Protein AF-A0A6V7KY65-F1 (afdb_monomer_lite)

Radius of gyration: 13.23 Å; chains: 1; bounding box: 35×20×39 Å

InterPro domains:
  IPR001223 Glycoside hydrolase family 18, catalytic domain [PF00704] (4-72)
  IPR001223 Glycoside hydrolase family 18, catalytic domain [PS51910] (3-72)
  IPR017853 Glycoside hydrolase superfamily [SSF51445] (4-72)
  IPR050314 Glycosyl hydrolase family 18 [PTHR11177] (2-72)

Structure (mmCIF, N/CA/C/O backbone):
data_AF-A0A6V7KY65-F1
#
_entry.id   AF-A0A6V7KY65-F1
#
loop_
_atom_site.group_PDB
_atom_site.id
_atom_site.type_symbol
_atom_site.label_atom_id
_atom_site.label_alt_id
_atom_site.label_comp_id
_atom_site.label_asym_id
_atom_site.label_entity_id
_atom_site.label_seq_id
_atom_site.pdbx_PDB_ins_code
_atom_site.Cartn_x
_atom_site.Cartn_y
_atom_site.Cartn_z
_atom_site.occupancy
_atom_site.B_iso_or_equiv
_atom_site.auth_seq_id
_atom_site.auth_comp_id
_atom_site.auth_asym_id
_atom_site.auth_atom_id
_atom_site.pdbx_PDB_model_num
ATOM 1 N N . ARG A 1 1 ? -2.372 -5.264 24.587 1.00 79.00 1 ARG A N 1
ATOM 2 C CA . ARG A 1 1 ? -2.140 -4.873 23.177 1.00 79.00 1 ARG A CA 1
ATOM 3 C C . ARG A 1 1 ? -3.317 -5.419 22.398 1.00 79.00 1 ARG A C 1
ATOM 5 O O . ARG A 1 1 ? -3.614 -6.589 22.603 1.00 79.00 1 ARG A O 1
ATOM 12 N N . GLU A 1 2 ? -3.978 -4.593 21.597 1.00 90.00 2 GLU A N 1
ATOM 13 C CA . GLU A 1 2 ? -5.041 -5.073 20.709 1.00 90.00 2 GLU A CA 1
ATOM 14 C C . GLU A 1 2 ? -4.461 -6.048 19.668 1.00 90.00 2 GLU A C 1
ATOM 16 O O . GLU A 1 2 ? -3.312 -5.856 19.244 1.00 90.00 2 GLU A O 1
ATOM 21 N N . PRO A 1 3 ? -5.196 -7.107 19.284 1.00 95.31 3 PRO A N 1
ATOM 22 C CA . PRO A 1 3 ? -4.762 -8.026 18.240 1.00 95.31 3 PRO A CA 1
ATOM 23 C C . PRO A 1 3 ? -4.656 -7.307 16.888 1.00 95.31 3 PRO A C 1
ATOM 25 O O . PRO A 1 3 ? -5.422 -6.394 16.584 1.00 95.31 3 PRO A O 1
ATOM 28 N N . GLN A 1 4 ? -3.690 -7.720 16.064 1.00 97.31 4 GLN A N 1
ATOM 29 C CA . GLN A 1 4 ? -3.441 -7.131 14.748 1.00 97.31 4 GLN A CA 1
ATOM 30 C C . GLN A 1 4 ? -3.556 -8.192 13.651 1.00 97.31 4 GLN A C 1
ATOM 32 O O . GLN A 1 4 ? -2.984 -9.274 13.775 1.00 97.31 4 GLN A O 1
ATOM 37 N N . THR A 1 5 ? -4.238 -7.841 12.559 1.00 97.94 5 THR A N 1
ATOM 38 C CA . THR A 1 5 ? -4.343 -8.648 11.337 1.00 97.94 5 THR A CA 1
ATOM 39 C C . THR A 1 5 ? -3.646 -7.894 10.212 1.00 97.94 5 THR A C 1
ATOM 41 O O . THR A 1 5 ? -4.071 -6.797 9.846 1.00 97.94 5 THR A O 1
ATOM 44 N N . ILE A 1 6 ? -2.562 -8.470 9.689 1.00 98.25 6 ILE A N 1
ATOM 45 C CA . ILE A 1 6 ? -1.696 -7.846 8.684 1.00 98.25 6 ILE A CA 1
ATOM 46 C C . ILE A 1 6 ? -1.927 -8.530 7.340 1.00 98.25 6 ILE A C 1
ATOM 48 O O . ILE A 1 6 ? -1.700 -9.732 7.203 1.00 98.25 6 ILE A O 1
ATOM 52 N N . CYS A 1 7 ? -2.352 -7.758 6.347 1.00 98.56 7 CYS A N 1
ATOM 53 C CA . CYS A 1 7 ? -2.670 -8.245 5.013 1.00 98.56 7 CYS A CA 1
ATOM 54 C C . CYS A 1 7 ? -1.685 -7.691 3.992 1.00 98.56 7 CYS A C 1
ATOM 56 O O . CYS A 1 7 ? -1.344 -6.515 4.029 1.00 98.56 7 CYS A O 1
ATOM 58 N N . TYR A 1 8 ? -1.237 -8.529 3.061 1.00 98.56 8 TYR A N 1
ATOM 59 C CA . TYR A 1 8 ? -0.325 -8.117 1.999 1.00 98.56 8 TYR A CA 1
ATOM 60 C C . TYR A 1 8 ? -1.080 -7.936 0.686 1.00 98.56 8 TYR A C 1
ATOM 62 O O . TYR A 1 8 ? -1.700 -8.878 0.189 1.00 98.56 8 TYR A O 1
ATOM 70 N N . LEU A 1 9 ? -0.971 -6.749 0.090 1.00 98.44 9 LEU A N 1
ATOM 71 C CA . LEU A 1 9 ? -1.381 -6.509 -1.288 1.00 98.44 9 LEU A CA 1
ATOM 72 C C . LEU A 1 9 ? -0.167 -6.670 -2.200 1.00 98.44 9 LEU A C 1
ATOM 74 O O . LEU A 1 9 ? 0.803 -5.929 -2.089 1.00 98.44 9 LEU A O 1
ATOM 78 N N . THR A 1 10 ? -0.235 -7.617 -3.133 1.00 98.19 10 THR A N 1
ATOM 79 C CA . THR A 1 10 ? 0.839 -7.825 -4.114 1.00 98.19 10 THR A CA 1
ATOM 80 C C . THR A 1 10 ? 0.679 -6.885 -5.308 1.00 98.19 10 THR A C 1
ATOM 82 O O . THR A 1 10 ? -0.377 -6.856 -5.945 1.00 98.19 10 THR A O 1
ATOM 85 N N . ASN A 1 11 ? 1.726 -6.143 -5.663 1.00 97.19 11 ASN A N 1
ATOM 86 C CA . ASN A 1 11 ? 1.687 -5.093 -6.677 1.00 97.19 11 ASN A CA 1
ATOM 87 C C . ASN A 1 11 ? 1.501 -5.626 -8.098 1.00 97.19 11 ASN A C 1
ATOM 89 O O . ASN A 1 11 ? 1.119 -4.881 -8.992 1.00 97.19 11 ASN A O 1
ATOM 93 N N . TRP A 1 12 ? 1.706 -6.924 -8.325 1.00 97.38 12 TRP A N 1
ATOM 94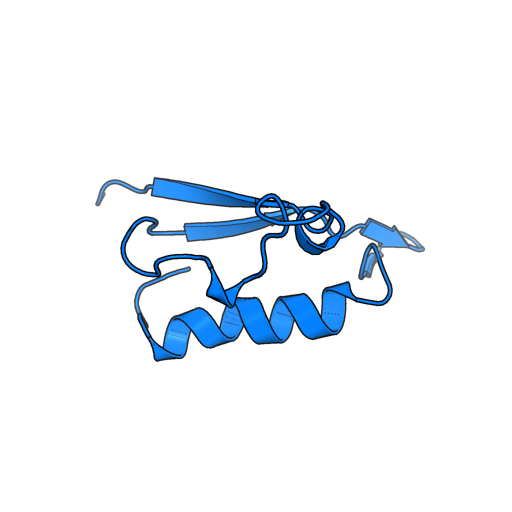 C CA . TRP A 1 12 ? 1.439 -7.575 -9.608 1.00 97.38 12 TRP A CA 1
ATOM 95 C C . TRP A 1 12 ? 0.019 -8.144 -9.727 1.00 97.38 12 TRP A C 1
ATOM 97 O O . TRP A 1 12 ? -0.354 -8.606 -10.806 1.00 97.38 12 TRP A O 1
ATOM 107 N N . SER A 1 13 ? -0.788 -8.125 -8.660 1.00 97.94 13 SER A N 1
ATOM 108 C CA . SER A 1 13 ? -2.138 -8.710 -8.678 1.00 97.94 13 SER A CA 1
ATOM 109 C C . SER A 1 13 ? -3.084 -8.030 -9.678 1.00 97.94 13 SER A C 1
ATOM 111 O O . SER A 1 13 ? -3.904 -8.708 -10.300 1.00 97.94 13 SER A O 1
ATOM 113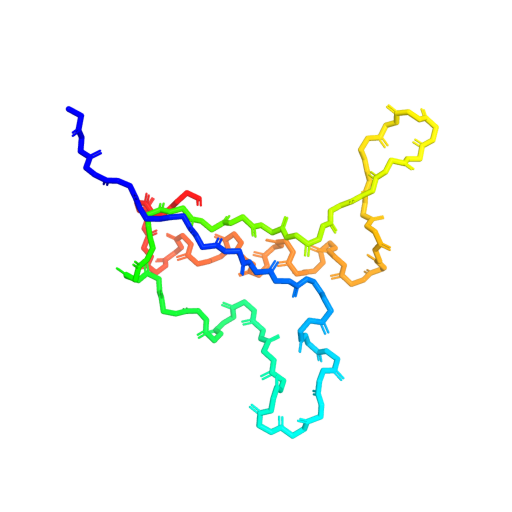 N N . HIS A 1 14 ? -2.870 -6.743 -9.970 1.00 96.12 14 HIS A N 1
ATOM 114 C CA . HIS A 1 14 ? -3.600 -6.001 -11.003 1.00 96.12 14 HIS A CA 1
ATOM 115 C C . HIS A 1 14 ? -3.382 -6.528 -12.434 1.00 96.12 14 HIS A C 1
ATOM 117 O O . HIS A 1 14 ? -4.117 -6.146 -13.348 1.00 96.12 14 HIS A O 1
ATOM 123 N N . LYS A 1 15 ? -2.345 -7.350 -12.657 1.00 96.81 15 LYS A N 1
ATOM 124 C CA . LYS A 1 15 ? -1.985 -7.917 -13.970 1.00 96.81 15 LYS A CA 1
ATOM 125 C C . LYS A 1 15 ? -2.672 -9.253 -14.249 1.00 96.81 15 LYS A C 1
ATOM 127 O O . LYS A 1 15 ? -2.598 -9.749 -15.370 1.00 96.81 15 LYS A O 1
ATOM 132 N N . ARG A 1 16 ? -3.290 -9.871 -13.240 1.00 98.31 16 ARG A N 1
ATOM 133 C CA . ARG A 1 16 ? -3.967 -11.164 -13.399 1.00 98.31 16 ARG A CA 1
ATOM 134 C C . ARG A 1 16 ? -5.168 -11.016 -14.351 1.00 98.31 16 ARG A C 1
ATOM 136 O O . ARG A 1 16 ? -5.838 -9.985 -14.313 1.00 98.31 16 ARG A O 1
ATOM 143 N N . PRO A 1 17 ? -5.452 -12.013 -15.206 1.00 97.88 17 PRO A N 1
ATOM 144 C CA . PRO A 1 17 ? -6.554 -11.935 -16.158 1.00 97.88 17 PRO A CA 1
ATOM 145 C C . PRO A 1 17 ? -7.915 -12.199 -15.498 1.00 97.88 17 PRO A C 1
ATOM 147 O O . PRO A 1 17 ? -8.022 -12.945 -14.521 1.00 97.88 17 PRO A O 1
ATOM 150 N N . GLY A 1 18 ? -8.969 -11.632 -16.091 1.00 97.44 18 GLY A N 1
ATOM 151 C CA . GLY A 1 18 ? -10.360 -11.898 -15.716 1.00 97.44 18 GLY A CA 1
ATOM 152 C C . GLY A 1 18 ? -10.646 -11.634 -14.237 1.00 97.44 18 GLY A C 1
ATOM 153 O O . GLY A 1 18 ? -10.179 -10.648 -13.674 1.00 97.44 18 GLY A O 1
ATOM 154 N N . ALA A 1 19 ? -11.383 -12.549 -13.604 1.00 97.69 19 ALA A N 1
ATOM 155 C CA . ALA A 1 19 ? -11.757 -12.465 -12.190 1.00 97.69 19 ALA A CA 1
ATOM 156 C C . ALA A 1 19 ? -10.568 -12.575 -11.213 1.00 97.69 19 ALA A C 1
ATOM 158 O O . ALA A 1 19 ? -10.737 -12.367 -10.018 1.00 97.69 19 ALA A O 1
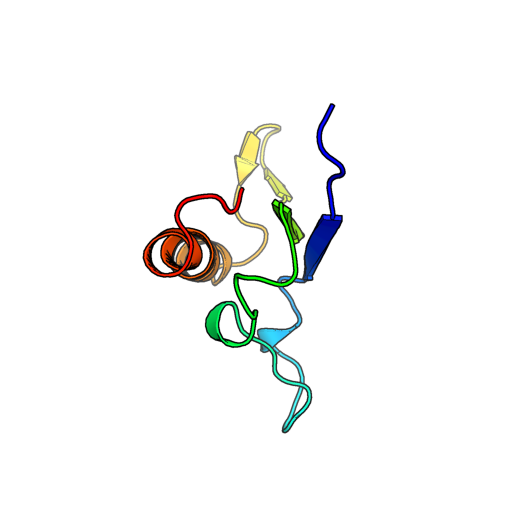ATOM 159 N N . GLY A 1 20 ? -9.369 -12.918 -11.698 1.00 97.62 20 GLY A N 1
ATOM 160 C CA . GLY A 1 20 ? -8.163 -12.932 -10.873 1.00 97.62 20 GLY A CA 1
ATOM 161 C C . GLY A 1 20 ? -7.544 -11.549 -10.668 1.00 97.62 20 GLY A C 1
ATOM 162 O O . GLY A 1 20 ? -6.673 -11.417 -9.805 1.00 97.62 20 GLY A O 1
ATOM 163 N N . LYS A 1 21 ? -7.938 -10.547 -11.470 1.00 98.25 21 LYS A N 1
ATOM 164 C CA . LYS A 1 21 ? -7.466 -9.165 -11.346 1.00 98.25 21 LYS A CA 1
ATOM 165 C C . LYS A 1 21 ? -7.871 -8.608 -9.985 1.00 98.25 21 LYS A C 1
ATOM 167 O O . LYS A 1 21 ? -9.033 -8.702 -9.619 1.00 98.25 21 LYS A O 1
ATOM 172 N N . PHE A 1 22 ? -6.914 -8.017 -9.279 1.00 98.38 22 PHE A N 1
ATOM 173 C CA . PHE A 1 22 ? -7.148 -7.440 -7.960 1.00 98.38 22 PHE A CA 1
ATOM 174 C C . PHE A 1 22 ? -6.480 -6.066 -7.860 1.00 98.38 22 PHE A C 1
ATOM 176 O O . PHE A 1 22 ? -5.330 -5.895 -8.272 1.00 98.38 22 PHE A O 1
ATOM 183 N N . MET A 1 23 ? -7.221 -5.095 -7.349 1.00 97.69 23 MET A N 1
ATOM 184 C CA . MET A 1 23 ? -6.869 -3.686 -7.206 1.00 97.69 23 MET A CA 1
ATOM 185 C C . MET A 1 23 ? -7.037 -3.263 -5.737 1.00 97.69 23 MET A C 1
ATOM 187 O O . MET A 1 23 ? -7.710 -3.960 -4.978 1.00 97.69 23 MET A O 1
ATOM 191 N N . PRO A 1 24 ? -6.471 -2.123 -5.300 1.00 97.75 24 PRO A N 1
ATOM 192 C CA . PRO A 1 24 ? -6.673 -1.633 -3.935 1.00 97.75 24 PRO A CA 1
ATOM 193 C C . PRO A 1 24 ? -8.148 -1.508 -3.524 1.00 97.75 24 PRO A C 1
ATOM 195 O O . PRO A 1 24 ? -8.487 -1.780 -2.379 1.00 97.75 24 PRO A O 1
ATOM 198 N N . GLU A 1 25 ? -9.041 -1.156 -4.451 1.00 97.12 25 GLU A N 1
ATOM 199 C CA . GLU A 1 25 ? -10.479 -1.000 -4.192 1.00 97.12 25 GLU A CA 1
ATOM 200 C C . GLU A 1 25 ? -11.207 -2.311 -3.897 1.00 97.12 25 GLU A C 1
ATOM 202 O O . GLU A 1 25 ? -12.296 -2.271 -3.326 1.00 97.12 25 GLU A O 1
ATOM 207 N N . ASP A 1 26 ? -10.615 -3.446 -4.272 1.00 97.81 26 ASP A N 1
ATOM 208 C CA . ASP A 1 26 ? -11.162 -4.775 -3.994 1.00 97.81 26 ASP A CA 1
ATOM 209 C C . ASP A 1 26 ? -10.894 -5.211 -2.540 1.00 97.81 26 ASP A C 1
ATOM 211 O O . ASP A 1 26 ? -11.408 -6.234 -2.085 1.00 97.81 26 ASP A O 1
ATOM 215 N N . ILE A 1 27 ? -10.089 -4.449 -1.789 1.00 97.88 27 ILE A N 1
ATOM 216 C CA . ILE A 1 27 ? -9.849 -4.681 -0.365 1.00 97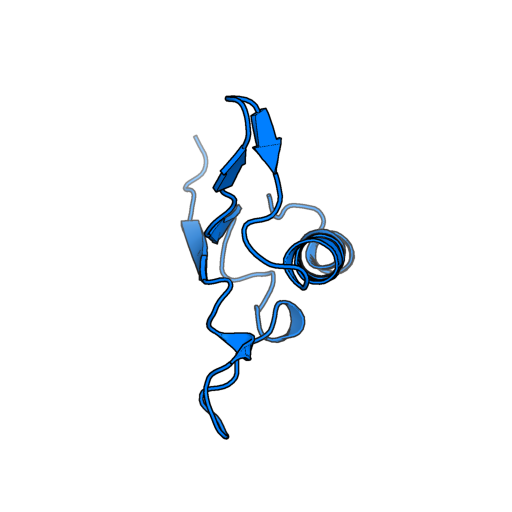.88 27 ILE A CA 1
ATOM 217 C C . ILE A 1 27 ? -11.055 -4.191 0.433 1.00 97.88 27 ILE A C 1
ATOM 219 O O . ILE A 1 27 ? -11.389 -3.005 0.429 1.00 97.88 27 ILE A O 1
ATOM 223 N N . ASP A 1 28 ? -11.660 -5.101 1.193 1.00 97.31 28 ASP A N 1
ATOM 224 C CA . ASP A 1 28 ? -12.583 -4.730 2.260 1.00 97.31 28 ASP A CA 1
ATOM 225 C C . ASP A 1 28 ? -11.782 -4.086 3.413 1.00 97.31 28 ASP A C 1
ATOM 227 O O . ASP A 1 28 ? -10.947 -4.755 4.039 1.00 97.31 28 ASP A O 1
ATOM 231 N N . PRO A 1 29 ? -12.014 -2.793 3.715 1.00 95.44 29 PRO A N 1
ATOM 232 C CA . PRO A 1 29 ? -11.219 -2.042 4.679 1.00 95.44 29 PRO A CA 1
ATOM 233 C C . PRO A 1 29 ? -11.463 -2.468 6.137 1.00 95.44 29 PRO A C 1
ATOM 235 O O . PRO A 1 29 ? -10.825 -1.922 7.035 1.00 95.44 29 PRO A O 1
ATOM 238 N N . THR A 1 30 ? -12.372 -3.413 6.402 1.00 95.81 30 THR A N 1
ATOM 239 C CA . THR A 1 30 ? -12.696 -3.907 7.753 1.00 95.81 30 THR A CA 1
ATOM 240 C C . THR A 1 30 ? -12.031 -5.240 8.104 1.00 95.81 30 THR A C 1
ATOM 242 O O . THR A 1 30 ? -12.003 -5.618 9.275 1.00 95.81 30 THR A O 1
ATOM 245 N N . LEU A 1 31 ? -11.455 -5.949 7.125 1.00 96.69 31 LEU A N 1
ATOM 246 C CA . LEU A 1 31 ? -10.857 -7.274 7.345 1.00 96.69 31 LEU A CA 1
ATOM 247 C C . LEU A 1 31 ? -9.514 -7.223 8.082 1.00 96.69 31 LEU A C 1
ATOM 249 O O . LEU A 1 31 ? -9.175 -8.136 8.838 1.00 96.69 31 LEU A O 1
ATOM 253 N N . CYS A 1 32 ? -8.724 -6.184 7.823 1.00 97.81 32 CYS A N 1
ATOM 254 C CA . CYS A 1 32 ? -7.335 -6.085 8.253 1.00 97.81 32 CYS A CA 1
ATOM 255 C C . CYS A 1 32 ? -7.137 -4.822 9.085 1.00 97.81 32 CYS A C 1
ATOM 257 O O . CYS A 1 32 ? -7.719 -3.782 8.793 1.00 97.81 32 CYS A O 1
ATOM 259 N N . THR A 1 33 ? -6.266 -4.888 10.092 1.00 97.81 33 THR A N 1
ATOM 260 C CA . THR A 1 33 ? -5.852 -3.683 10.821 1.00 97.81 33 THR A CA 1
ATOM 261 C C . THR A 1 33 ? -4.688 -2.982 10.124 1.00 97.81 33 THR A C 1
ATOM 263 O O . THR A 1 33 ? -4.529 -1.776 10.284 1.00 97.81 33 THR A O 1
ATOM 266 N N . HIS A 1 34 ? -3.885 -3.728 9.354 1.00 98.31 34 HIS A N 1
ATOM 267 C CA . HIS A 1 34 ? -2.768 -3.210 8.562 1.00 98.31 34 HIS A CA 1
ATOM 268 C C . HIS A 1 34 ? -2.799 -3.793 7.149 1.00 98.31 34 HIS A C 1
ATOM 270 O O . HIS A 1 34 ? -2.996 -5.004 6.988 1.00 98.31 34 HIS A O 1
ATOM 276 N N . VAL A 1 35 ? -2.523 -2.967 6.142 1.00 98.44 35 VAL A N 1
ATOM 277 C CA . VAL A 1 35 ? -2.302 -3.402 4.762 1.00 98.44 35 VAL A CA 1
ATOM 278 C C . VAL A 1 35 ? -0.899 -3.015 4.316 1.00 98.44 35 VAL A C 1
ATOM 280 O O . VAL A 1 35 ? -0.526 -1.849 4.262 1.00 98.44 35 VAL A O 1
ATOM 283 N N . VAL A 1 36 ? -0.110 -4.021 3.957 1.00 98.56 36 VAL A N 1
ATOM 284 C CA . VAL A 1 36 ? 1.259 -3.861 3.477 1.00 98.56 36 VAL A CA 1
ATOM 285 C C . VAL A 1 36 ? 1.267 -3.978 1.960 1.00 98.56 36 VAL A C 1
ATOM 287 O O . VAL A 1 36 ? 0.952 -5.033 1.405 1.00 98.56 36 VAL A O 1
ATOM 290 N N . TYR A 1 37 ? 1.660 -2.905 1.278 1.00 98.56 37 TYR A N 1
ATOM 291 C CA . TYR A 1 37 ? 1.919 -2.954 -0.156 1.00 98.56 37 TYR A CA 1
ATOM 292 C C . TYR A 1 37 ? 3.243 -3.673 -0.428 1.00 98.56 37 TYR A C 1
ATOM 294 O O . TYR A 1 37 ? 4.299 -3.271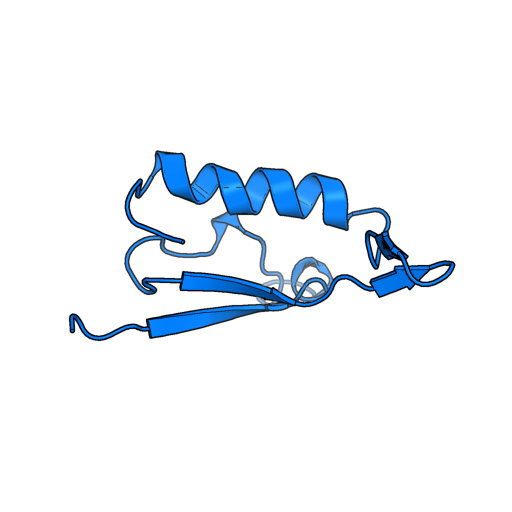 0.062 1.00 98.56 37 TYR A O 1
ATOM 302 N N . ALA A 1 38 ? 3.193 -4.737 -1.222 1.00 98.06 38 ALA A N 1
ATOM 303 C CA . ALA A 1 38 ? 4.334 -5.570 -1.568 1.00 98.06 38 ALA A CA 1
ATOM 304 C C . ALA A 1 38 ? 4.508 -5.612 -3.095 1.00 98.06 38 ALA A C 1
ATOM 306 O O . ALA A 1 38 ? 3.677 -6.187 -3.782 1.00 98.06 38 ALA A O 1
ATOM 307 N N . PHE A 1 39 ? 5.560 -5.056 -3.689 1.00 97.94 39 PHE A N 1
ATOM 308 C CA . PHE A 1 39 ? 6.764 -4.505 -3.066 1.00 97.94 39 PHE A CA 1
ATOM 309 C C . PHE A 1 39 ? 7.157 -3.174 -3.702 1.00 97.94 39 PHE A C 1
ATOM 311 O O . PHE A 1 39 ? 6.797 -2.886 -4.837 1.00 97.94 39 PHE A O 1
ATOM 318 N N . ALA A 1 40 ? 7.928 -2.392 -2.953 1.00 98.06 40 ALA A N 1
ATOM 319 C CA . ALA A 1 40 ? 8.789 -1.350 -3.495 1.00 98.06 40 ALA A CA 1
ATOM 320 C C . ALA A 1 40 ? 10.161 -1.952 -3.871 1.00 98.06 40 ALA A C 1
ATOM 322 O O . ALA A 1 40 ? 10.391 -3.152 -3.697 1.00 98.06 40 ALA A O 1
ATOM 323 N N . THR A 1 41 ? 11.085 -1.134 -4.370 1.00 98.19 41 THR A N 1
ATOM 324 C CA . THR A 1 41 ? 12.459 -1.554 -4.681 1.00 98.19 41 THR A CA 1
ATOM 325 C C . THR A 1 41 ? 13.493 -0.559 -4.154 1.00 98.19 41 THR A C 1
ATOM 327 O O . THR A 1 41 ? 13.151 0.499 -3.624 1.00 98.19 41 THR A O 1
ATOM 330 N N . LEU A 1 42 ? 14.771 -0.909 -4.290 1.00 98.44 42 LEU A N 1
ATOM 331 C CA . LEU A 1 42 ? 15.889 -0.007 -4.042 1.00 98.44 42 LEU A CA 1
ATOM 332 C C . LEU A 1 42 ? 16.556 0.380 -5.362 1.00 98.44 42 LEU A C 1
ATOM 334 O O . LEU A 1 42 ? 16.884 -0.485 -6.175 1.00 98.44 42 LEU A O 1
ATOM 338 N N . LYS A 1 43 ? 16.820 1.673 -5.537 1.00 97.56 43 LYS A N 1
ATOM 339 C CA . LYS A 1 43 ? 17.653 2.225 -6.607 1.00 97.56 43 LYS A CA 1
ATOM 340 C C . LYS A 1 43 ? 18.661 3.171 -5.978 1.00 97.56 43 LYS A C 1
ATOM 342 O O . LYS A 1 43 ? 18.278 4.031 -5.195 1.00 97.56 43 LYS A O 1
ATOM 347 N N . ASP A 1 44 ? 19.945 2.965 -6.261 1.00 97.69 44 ASP A N 1
ATOM 348 C CA . ASP A 1 44 ? 21.038 3.744 -5.662 1.00 97.69 44 ASP A CA 1
ATOM 349 C C . ASP A 1 44 ? 20.978 3.774 -4.120 1.00 97.69 44 ASP A C 1
ATOM 351 O O . ASP A 1 44 ? 21.214 4.793 -3.481 1.00 97.69 44 ASP A O 1
ATOM 355 N N . HIS A 1 45 ? 20.624 2.631 -3.517 1.00 97.81 45 HIS A N 1
ATOM 356 C CA . HIS A 1 45 ? 20.413 2.462 -2.070 1.00 97.81 45 HIS A CA 1
ATOM 357 C C . HIS A 1 45 ? 19.274 3.304 -1.465 1.00 97.81 45 HIS A C 1
ATOM 359 O O . HIS A 1 45 ? 19.145 3.372 -0.243 1.00 97.81 45 HIS A O 1
ATOM 365 N N . LEU A 1 46 ? 18.418 3.893 -2.299 1.00 98.12 46 LEU A N 1
ATOM 366 C CA . LEU A 1 46 ? 17.234 4.645 -1.897 1.00 98.12 46 LEU A CA 1
ATOM 367 C C . LEU A 1 46 ? 15.962 3.872 -2.246 1.00 98.12 46 LEU A C 1
ATOM 369 O O . LEU A 1 46 ? 15.909 3.157 -3.246 1.00 98.12 46 LEU A O 1
ATOM 373 N N . LEU A 1 47 ? 14.930 4.023 -1.415 1.00 98.06 47 LEU A N 1
ATOM 374 C CA . LEU A 1 47 ? 13.604 3.466 -1.671 1.00 98.06 47 LEU A CA 1
ATOM 375 C C . LEU A 1 47 ? 12.973 4.141 -2.894 1.00 98.06 47 LEU A C 1
ATOM 377 O O . LEU A 1 47 ? 12.949 5.366 -2.979 1.00 98.06 47 LEU A O 1
ATOM 381 N N . THR A 1 48 ? 12.430 3.340 -3.806 1.00 98.00 48 THR A N 1
ATOM 382 C CA . THR A 1 48 ? 11.674 3.812 -4.973 1.00 98.00 48 THR A CA 1
ATOM 383 C C . THR A 1 48 ? 10.614 2.783 -5.374 1.00 98.00 48 THR A C 1
ATOM 385 O O . THR A 1 48 ? 10.585 1.649 -4.890 1.00 98.00 48 THR A O 1
ATOM 388 N N . GLU A 1 49 ? 9.707 3.192 -6.245 1.00 98.00 49 GLU A N 1
ATOM 389 C CA . GLU A 1 49 ? 8.710 2.382 -6.925 1.00 98.00 49 GLU A CA 1
ATOM 390 C C . GLU A 1 49 ? 9.357 1.200 -7.657 1.00 98.00 49 GLU A C 1
ATOM 392 O O . GLU A 1 49 ? 10.354 1.351 -8.363 1.00 98.00 49 GLU A O 1
ATOM 397 N N . SER A 1 50 ? 8.775 0.006 -7.530 1.00 97.19 50 SER A N 1
ATOM 398 C CA . SER A 1 50 ? 9.244 -1.168 -8.279 1.00 97.19 50 SER A CA 1
ATOM 399 C C . SER A 1 50 ? 8.682 -1.224 -9.704 1.00 97.19 50 SER A C 1
ATOM 401 O O . SER A 1 50 ? 9.218 -1.925 -10.563 1.00 97.19 50 SER A O 1
ATOM 403 N N . SER A 1 51 ? 7.595 -0.493 -9.963 1.00 95.88 51 SER A N 1
ATOM 404 C CA . SER A 1 51 ? 6.960 -0.363 -11.269 1.00 95.88 51 SER A CA 1
ATOM 405 C C . SER A 1 51 ? 6.361 1.029 -11.467 1.00 95.88 51 SER A C 1
ATOM 407 O O . SER A 1 51 ? 5.951 1.671 -10.506 1.00 95.88 51 SER A O 1
ATOM 409 N N . GLU A 1 52 ? 6.225 1.466 -12.721 1.00 93.25 52 GLU A N 1
ATOM 410 C CA . GLU A 1 52 ? 5.628 2.769 -13.075 1.00 93.25 52 GLU A CA 1
ATOM 411 C C . GLU A 1 52 ? 4.196 2.954 -12.543 1.00 93.25 52 GLU A C 1
ATOM 413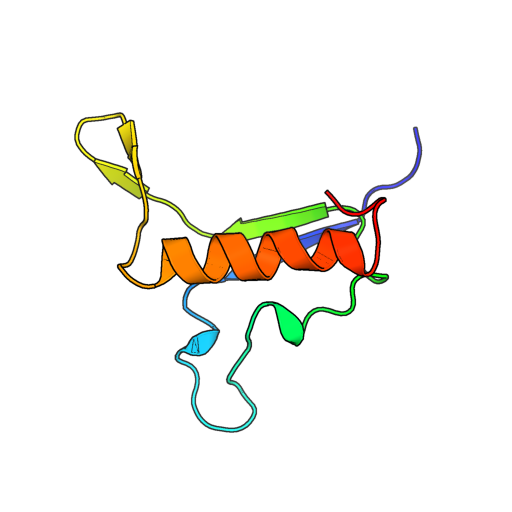 O O . GLU A 1 52 ? 3.746 4.077 -12.342 1.00 93.25 52 GLU A O 1
ATOM 418 N N . LYS A 1 53 ? 3.477 1.853 -12.285 1.00 94.62 53 LYS A N 1
ATOM 419 C CA . LYS A 1 53 ? 2.123 1.876 -11.716 1.00 94.62 53 LYS A CA 1
ATOM 420 C C . LYS A 1 53 ? 2.088 2.005 -10.199 1.00 94.62 53 LYS A C 1
ATOM 422 O O . LYS A 1 53 ? 1.016 2.258 -9.659 1.00 94.62 53 LYS A O 1
ATOM 427 N N . ASP A 1 54 ? 3.204 1.791 -9.505 1.00 97.69 54 ASP A N 1
ATOM 428 C CA . ASP A 1 54 ? 3.184 1.723 -8.044 1.00 97.69 54 ASP A CA 1
ATOM 429 C C . ASP A 1 54 ? 2.786 3.066 -7.422 1.00 97.69 54 ASP A C 1
ATOM 431 O O . ASP A 1 54 ? 2.011 3.057 -6.476 1.00 97.69 54 ASP A O 1
ATOM 435 N N . ALA A 1 55 ? 3.213 4.201 -7.990 1.00 97.69 55 ALA A N 1
ATOM 436 C CA . ALA A 1 55 ? 2.829 5.525 -7.492 1.00 97.69 55 ALA A CA 1
ATOM 437 C C . ALA A 1 55 ? 1.298 5.715 -7.462 1.00 97.69 55 ALA A C 1
ATOM 439 O O . ALA A 1 55 ? 0.737 6.053 -6.422 1.00 97.69 55 ALA A O 1
ATOM 440 N N . GLU A 1 56 ? 0.611 5.391 -8.565 1.00 97.69 56 GLU A N 1
ATOM 441 C CA . GLU A 1 56 ? -0.860 5.414 -8.639 1.00 97.69 56 GLU A CA 1
ATOM 442 C C . GLU A 1 56 ? -1.482 4.433 -7.630 1.00 97.69 56 GLU A C 1
ATOM 444 O O . GLU A 1 56 ? -2.453 4.742 -6.940 1.00 97.69 56 GLU A O 1
ATOM 449 N N . MET A 1 57 ? -0.923 3.227 -7.520 1.00 98.06 57 MET A N 1
ATOM 450 C CA . MET A 1 57 ? -1.448 2.199 -6.622 1.00 98.06 57 MET A CA 1
ATOM 451 C C . MET A 1 57 ? -1.261 2.552 -5.141 1.00 98.06 57 MET A C 1
ATOM 453 O O . MET A 1 57 ? -2.102 2.168 -4.328 1.00 98.06 57 MET A O 1
ATOM 457 N N . TYR A 1 58 ? -0.206 3.288 -4.781 1.00 98.31 58 TYR A N 1
ATOM 458 C CA . TYR A 1 58 ? 0.002 3.794 -3.424 1.00 98.31 58 TYR A CA 1
ATOM 459 C C . TYR A 1 58 ? -1.098 4.773 -3.031 1.00 98.31 58 TYR A C 1
ATOM 461 O O . TYR A 1 58 ? -1.703 4.605 -1.974 1.00 98.31 58 TYR A O 1
ATOM 469 N N . GLU A 1 59 ? -1.393 5.754 -3.887 1.00 98.19 59 GLU A N 1
ATOM 470 C CA . GLU A 1 59 ? -2.457 6.733 -3.641 1.00 98.19 59 GLU A CA 1
ATOM 471 C C . GLU A 1 59 ? -3.804 6.033 -3.437 1.00 98.19 59 GLU A C 1
ATOM 473 O O . GLU A 1 59 ? -4.511 6.284 -2.458 1.00 98.19 59 GLU A O 1
ATOM 478 N N . ARG A 1 60 ? -4.112 5.066 -4.306 1.00 98.12 60 ARG A N 1
ATOM 479 C CA . ARG A 1 60 ? -5.349 4.278 -4.243 1.00 98.12 60 ARG A CA 1
ATOM 480 C C . ARG A 1 60 ? -5.435 3.400 -2.999 1.00 98.12 60 ARG A C 1
ATOM 482 O O . ARG A 1 60 ? -6.512 3.261 -2.426 1.00 98.12 60 ARG A O 1
ATOM 489 N N . LEU A 1 61 ? -4.318 2.819 -2.557 1.00 97.94 61 LEU A N 1
ATOM 490 C CA . LEU A 1 61 ? -4.281 2.051 -1.314 1.00 97.94 61 LEU A CA 1
ATOM 491 C C . LEU A 1 61 ? -4.473 2.957 -0.090 1.00 97.94 61 LEU A C 1
ATOM 493 O O . LEU A 1 61 ? -5.230 2.609 0.813 1.00 97.94 61 LEU A O 1
ATOM 497 N N . ILE A 1 62 ? -3.830 4.126 -0.065 1.00 97.88 62 ILE A N 1
ATOM 498 C CA . ILE A 1 62 ? -3.953 5.093 1.035 1.00 97.88 62 ILE A CA 1
ATOM 499 C C . ILE A 1 62 ? -5.393 5.611 1.149 1.00 97.88 62 ILE A C 1
ATOM 501 O O . ILE A 1 62 ? -5.887 5.773 2.267 1.00 97.88 62 ILE A O 1
ATOM 505 N N . ALA A 1 63 ? -6.093 5.788 0.025 1.00 97.88 63 ALA A N 1
ATOM 506 C CA . ALA A 1 63 ? -7.496 6.203 -0.007 1.00 97.88 63 ALA A CA 1
ATOM 507 C C . ALA A 1 63 ? -8.448 5.232 0.723 1.00 97.88 63 ALA A C 1
ATOM 509 O O . ALA A 1 63 ? -9.541 5.630 1.124 1.00 97.88 63 ALA A O 1
ATOM 510 N N . LEU A 1 64 ? -8.046 3.982 1.002 1.00 97.31 64 LEU A N 1
ATOM 511 C CA . LEU A 1 64 ? -8.836 3.086 1.862 1.00 97.31 64 LEU A CA 1
ATOM 512 C C . LEU A 1 64 ? -9.070 3.665 3.265 1.00 97.31 64 LEU A C 1
ATOM 514 O O . LEU A 1 64 ? -10.091 3.358 3.885 1.00 97.31 64 LEU A O 1
ATOM 518 N N . ARG A 1 65 ? -8.183 4.550 3.741 1.00 97.31 65 ARG A N 1
ATOM 519 C CA . ARG A 1 65 ? -8.343 5.254 5.022 1.00 97.31 65 ARG A CA 1
ATOM 520 C C . ARG A 1 65 ? -9.536 6.210 5.045 1.00 97.31 65 ARG A C 1
ATOM 522 O O . ARG A 1 65 ? -10.025 6.529 6.121 1.00 97.31 65 ARG A O 1
ATOM 529 N N . GLU A 1 66 ? -10.051 6.628 3.890 1.00 96.94 66 GLU A N 1
ATOM 530 C CA . GLU A 1 66 ? -11.289 7.415 3.817 1.00 96.94 66 GLU A CA 1
ATOM 531 C C . GLU A 1 66 ? -12.518 6.571 4.183 1.00 96.94 66 GLU A C 1
ATOM 533 O O . GLU A 1 66 ? -13.482 7.086 4.745 1.00 96.94 66 GLU A O 1
ATOM 538 N N . LYS A 1 67 ? -12.475 5.261 3.897 1.00 96.69 67 LYS A N 1
ATOM 539 C CA . LYS A 1 67 ? -13.538 4.307 4.247 1.00 96.69 67 LYS A CA 1
ATOM 540 C C . LYS A 1 67 ? -13.377 3.754 5.661 1.00 96.69 67 LYS A C 1
ATOM 542 O O . LYS A 1 67 ? -14.374 3.495 6.327 1.00 96.69 67 LYS A O 1
ATOM 547 N N . ASN A 1 68 ? -12.138 3.562 6.108 1.00 97.25 68 ASN A N 1
ATOM 548 C CA . ASN A 1 68 ? -11.815 3.167 7.475 1.00 97.25 68 ASN A CA 1
ATOM 549 C C . ASN A 1 68 ? -10.578 3.933 7.981 1.00 97.25 68 ASN A C 1
ATOM 551 O O . ASN A 1 68 ? -9.457 3.496 7.716 1.00 97.25 68 ASN A O 1
ATOM 555 N N . PRO A 1 69 ? -10.748 5.028 8.743 1.00 97.19 69 PRO A N 1
ATOM 556 C CA . PRO A 1 69 ? -9.630 5.828 9.255 1.00 97.19 69 PRO A CA 1
ATOM 557 C C . PRO A 1 69 ? -8.661 5.072 10.178 1.00 97.19 69 PRO A C 1
ATOM 559 O O . PRO A 1 69 ? -7.523 5.511 10.382 1.00 97.19 69 PRO A O 1
ATOM 562 N N . ASP A 1 70 ? -9.082 3.933 10.733 1.00 96.00 70 ASP A N 1
ATOM 563 C CA . ASP A 1 70 ? -8.275 3.160 11.674 1.00 96.00 70 ASP A CA 1
ATOM 564 C C . ASP A 1 70 ? -7.263 2.239 10.985 1.00 96.00 70 ASP A C 1
ATOM 566 O O . ASP A 1 70 ? -6.240 1.912 11.601 1.00 96.00 70 ASP A O 1
ATOM 570 N N . ILE A 1 71 ? -7.479 1.888 9.709 1.00 96.56 71 ILE A N 1
ATOM 571 C CA . ILE A 1 71 ? -6.579 1.005 8.956 1.00 96.56 71 ILE A CA 1
ATOM 572 C C . ILE A 1 71 ? -5.195 1.640 8.775 1.00 96.56 71 ILE A C 1
ATOM 574 O O . ILE A 1 71 ? -5.056 2.849 8.552 1.00 96.56 71 ILE A O 1
ATOM 578 N N . LYS A 1 72 ? -4.151 0.820 8.899 1.00 95.62 72 LYS A N 1
ATOM 579 C CA . LYS A 1 72 ? -2.755 1.244 8.762 1.00 95.62 72 LYS A CA 1
ATOM 580 C C . LYS A 1 72 ? -2.152 0.804 7.445 1.00 95.62 72 LYS A C 1
ATOM 582 O O . LYS A 1 72 ? -2.275 -0.388 7.105 1.00 95.62 72 LYS A O 1
#

Sequence (72 aa):
REPQTICYLTNWSHKRPGAGKFMPEDIDPTLCTHVVYAFATLKDHLLTESSEKDAEMYERLIALREKNPDIK

pLDDT: mean 97.12, std 2.52, range [79.0, 98.56]

Organism: NCBI:txid1563983

Secondary structure (DSSP, 8-state):
-----EEEEETTGGGS-GGG---GGGS-TTS-SEEEEE--EEETTEEE-SSTTHHHHHHHHHTHHHH-TT--

Foldseek 3Di:
DDDFFEAEDEPCQCVDDDPSHDALVNDDLPPGQEYHYPDWDDDPNDTGRPDPCVVVRVVSNVCSCVVPVRHD